Protein AF-A2DY83-F1 (afdb_monomer_lite)

Organism: Trichomonas vaginalis (strain ATCC PRA-98 / G3) (NCBI:txid412133)

Foldseek 3Di:
DPPVCVPDPDDPVQLLVCLLVLVVVSNCCCCVVVVHARDVVSCVVNVNVVSVVVNVVVVVVVVPD

pLDDT: mean 90.62, std 12.24, range [45.09, 98.56]

Structure (mmCIF, N/CA/C/O backbone):
data_AF-A2DY83-F1
#
_entry.id   AF-A2DY83-F1
#
loop_
_atom_site.group_PDB
_atom_site.id
_atom_site.type_symbol
_atom_site.label_atom_id
_atom_site.label_alt_id
_atom_site.label_comp_id
_atom_site.label_asym_id
_atom_site.label_entity_id
_atom_site.label_seq_id
_atom_site.pdbx_PDB_ins_code
_atom_site.Cartn_x
_atom_site.Cartn_y
_atom_site.Cartn_z
_atom_site.occupancy
_atom_site.B_iso_or_equiv
_atom_site.auth_seq_id
_atom_site.auth_comp_id
_atom_site.auth_asym_id
_atom_site.auth_atom_id
_atom_site.pdbx_PDB_model_num
ATOM 1 N N . MET A 1 1 ? 15.209 1.576 -2.836 1.00 63.12 1 MET A N 1
ATOM 2 C CA . MET A 1 1 ? 14.244 1.378 -3.943 1.00 63.12 1 MET A CA 1
ATOM 3 C C . MET A 1 1 ? 14.317 2.470 -5.016 1.00 63.12 1 MET A C 1
ATOM 5 O O . MET A 1 1 ? 13.615 2.355 -6.001 1.00 63.12 1 MET A O 1
ATOM 9 N N . SER A 1 2 ? 15.167 3.497 -4.882 1.00 73.00 2 SER A N 1
ATOM 10 C CA . SER A 1 2 ? 15.227 4.643 -5.806 1.00 73.00 2 SER A CA 1
ATOM 11 C C . SER A 1 2 ? 15.800 4.318 -7.190 1.00 73.00 2 SER A C 1
ATOM 13 O O . SER A 1 2 ? 15.288 4.808 -8.189 1.00 73.00 2 SER A O 1
ATOM 15 N N . GLU A 1 3 ? 16.833 3.476 -7.276 1.00 84.25 3 GLU A N 1
ATOM 16 C CA . GLU A 1 3 ? 17.514 3.206 -8.554 1.00 84.25 3 GLU A CA 1
ATOM 17 C C . GLU A 1 3 ? 16.661 2.390 -9.539 1.00 84.25 3 GLU A C 1
ATOM 19 O O . GLU A 1 3 ? 16.628 2.703 -10.726 1.00 84.25 3 GLU A O 1
ATOM 24 N N . CYS A 1 4 ? 15.903 1.394 -9.067 1.00 84.56 4 CYS A N 1
ATOM 25 C CA . CYS A 1 4 ? 15.001 0.612 -9.926 1.00 84.56 4 CYS A CA 1
ATOM 26 C C . CYS A 1 4 ? 13.852 1.463 -10.495 1.00 84.56 4 CYS A C 1
ATOM 28 O O . CYS A 1 4 ? 13.426 1.251 -11.629 1.00 84.56 4 CYS A O 1
ATOM 30 N N . LEU A 1 5 ? 13.382 2.450 -9.725 1.00 84.62 5 LEU A N 1
ATOM 31 C CA . LEU A 1 5 ? 12.262 3.321 -10.092 1.00 84.62 5 LEU A CA 1
ATOM 32 C C . LEU A 1 5 ? 12.607 4.324 -11.203 1.00 84.62 5 LEU A C 1
ATOM 34 O O . LEU A 1 5 ? 11.705 4.879 -11.823 1.00 84.62 5 LEU A O 1
ATOM 38 N N . LYS A 1 6 ? 13.897 4.519 -11.511 1.00 87.06 6 LYS A N 1
ATOM 39 C CA . LYS A 1 6 ? 14.334 5.320 -12.668 1.00 87.06 6 LYS A CA 1
ATOM 40 C C . LYS A 1 6 ? 13.948 4.680 -14.003 1.00 87.06 6 LYS A C 1
ATOM 42 O O . LYS A 1 6 ? 13.780 5.387 -14.991 1.00 87.06 6 LYS A O 1
ATOM 47 N N . TYR A 1 7 ? 13.812 3.354 -14.026 1.00 89.12 7 TYR A N 1
ATOM 48 C CA . TYR A 1 7 ? 13.559 2.574 -15.240 1.00 89.12 7 TYR A CA 1
ATOM 49 C C . TYR A 1 7 ? 12.213 1.844 -15.212 1.00 89.12 7 TYR A C 1
ATOM 51 O O . TYR A 1 7 ? 11.640 1.574 -16.267 1.00 89.12 7 TYR A O 1
ATOM 59 N N . HIS A 1 8 ? 11.686 1.543 -14.022 1.00 87.44 8 HIS A N 1
ATOM 60 C CA . HIS A 1 8 ? 10.434 0.813 -13.850 1.00 87.44 8 HIS A CA 1
ATOM 61 C C . HIS A 1 8 ? 9.409 1.643 -13.087 1.00 87.44 8 HIS A C 1
ATOM 63 O O . HIS A 1 8 ? 9.632 2.030 -11.941 1.00 87.44 8 HIS A O 1
ATOM 69 N N . LYS A 1 9 ? 8.251 1.867 -13.712 1.00 92.75 9 LYS A N 1
ATOM 70 C CA . LYS A 1 9 ? 7.101 2.461 -13.033 1.00 92.75 9 LYS A CA 1
ATOM 71 C C . LYS A 1 9 ? 6.443 1.405 -12.139 1.00 92.75 9 LYS A C 1
ATOM 73 O O . LYS A 1 9 ? 6.206 0.298 -12.629 1.00 92.75 9 LYS A O 1
ATOM 78 N N . PRO A 1 10 ? 6.143 1.721 -10.869 1.00 94.81 10 PRO A N 1
ATOM 79 C CA . PRO A 1 10 ? 5.304 0.875 -10.036 1.00 94.81 10 PRO A CA 1
ATOM 80 C C . PRO A 1 10 ? 3.985 0.541 -10.724 1.00 94.81 10 PRO A C 1
ATOM 82 O O . PRO A 1 10 ? 3.423 1.358 -11.453 1.00 94.81 10 PRO A O 1
ATOM 85 N N . ASP A 1 11 ? 3.501 -0.669 -10.479 1.00 95.12 11 ASP A N 1
ATOM 86 C CA . ASP A 1 11 ? 2.234 -1.170 -10.992 1.00 95.12 11 ASP A CA 1
ATOM 87 C C . ASP A 1 11 ? 1.416 -1.840 -9.871 1.00 95.12 11 ASP A C 1
ATOM 89 O O . ASP A 1 11 ? 1.793 -1.865 -8.693 1.00 95.12 11 ASP A O 1
ATOM 93 N N . LYS A 1 12 ? 0.269 -2.422 -10.232 1.00 96.56 12 LYS A N 1
ATOM 94 C CA . LYS A 1 12 ? -0.595 -3.139 -9.280 1.00 96.56 12 LYS A CA 1
ATOM 95 C C . LYS A 1 12 ? 0.114 -4.321 -8.606 1.00 96.56 12 LYS A C 1
ATOM 97 O O . LYS A 1 12 ? -0.244 -4.704 -7.493 1.00 96.56 12 LYS A O 1
ATOM 102 N N . LYS A 1 13 ? 1.121 -4.912 -9.258 1.00 96.25 13 LYS A N 1
ATOM 103 C CA . LYS A 1 13 ? 1.903 -6.017 -8.700 1.00 96.25 13 LYS A CA 1
ATOM 104 C C . LYS A 1 13 ? 2.854 -5.500 -7.619 1.00 96.25 13 LYS A C 1
ATOM 106 O O . LYS A 1 13 ? 2.965 -6.146 -6.578 1.00 96.25 13 LYS A O 1
ATOM 111 N N . CYS A 1 14 ? 3.459 -4.325 -7.812 1.00 95.94 14 CYS A N 1
ATOM 112 C CA . CYS A 1 14 ? 4.211 -3.627 -6.765 1.00 95.94 14 CYS A CA 1
ATOM 113 C C . CYS A 1 14 ? 3.341 -3.358 -5.531 1.00 95.94 14 CYS A C 1
ATOM 115 O O . CYS A 1 14 ? 3.769 -3.695 -4.430 1.00 95.94 14 CYS A O 1
ATOM 117 N N . MET A 1 15 ? 2.113 -2.851 -5.710 1.00 97.38 15 MET A N 1
ATOM 118 C CA . MET A 1 15 ? 1.174 -2.623 -4.599 1.00 97.38 15 MET A CA 1
ATOM 119 C C . MET A 1 15 ? 0.861 -3.921 -3.840 1.00 97.38 15 MET A C 1
ATOM 121 O O . MET A 1 15 ? 1.008 -3.986 -2.621 1.00 97.38 15 MET A O 1
ATOM 125 N N . LYS A 1 16 ? 0.517 -5.000 -4.556 1.00 98.25 16 LYS A N 1
ATOM 126 C CA . LYS A 1 16 ? 0.266 -6.316 -3.946 1.00 98.25 16 LYS A CA 1
ATOM 127 C C . LYS A 1 16 ? 1.445 -6.799 -3.099 1.00 98.25 16 LYS A C 1
ATOM 129 O O . LYS A 1 16 ? 1.234 -7.321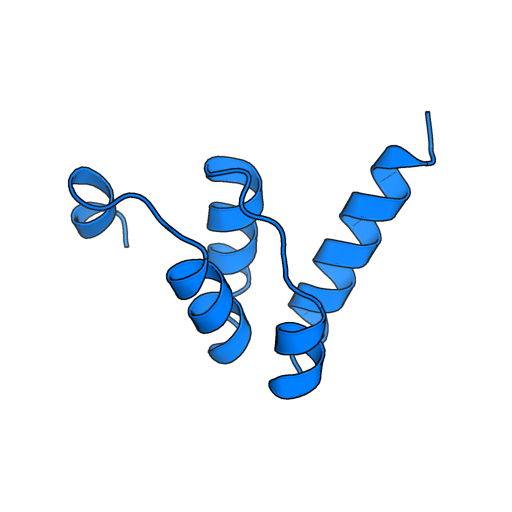 -2.007 1.00 98.25 16 LYS A O 1
ATOM 134 N N . TYR A 1 17 ? 2.672 -6.671 -3.606 1.00 97.44 17 TYR A N 1
ATOM 135 C CA . TYR A 1 17 ? 3.856 -7.084 -2.855 1.00 97.44 17 TYR A CA 1
ATOM 136 C C . TYR A 1 17 ? 4.122 -6.180 -1.656 1.00 97.44 17 TYR A C 1
ATOM 138 O O . TYR A 1 17 ? 4.432 -6.705 -0.595 1.00 97.44 17 TYR A O 1
ATOM 146 N N . ALA A 1 18 ? 3.935 -4.865 -1.786 1.00 97.56 18 ALA A N 1
ATOM 147 C CA . ALA A 1 18 ? 4.062 -3.929 -0.671 1.00 97.56 18 ALA A CA 1
ATOM 148 C C . ALA A 1 18 ? 3.115 -4.299 0.485 1.00 97.56 18 ALA A C 1
ATOM 150 O O . ALA A 1 18 ? 3.541 -4.370 1.640 1.00 97.56 18 ALA A O 1
ATOM 151 N N . ILE A 1 19 ? 1.858 -4.624 0.154 1.00 98.56 19 ILE A N 1
ATOM 152 C CA . ILE A 1 19 ? 0.855 -5.105 1.111 1.00 98.56 19 ILE A CA 1
ATOM 153 C C . ILE A 1 19 ? 1.288 -6.448 1.714 1.00 98.56 19 ILE A C 1
ATOM 155 O O . ILE A 1 19 ? 1.290 -6.590 2.934 1.00 98.56 19 ILE A O 1
ATOM 159 N N . MET A 1 20 ? 1.701 -7.412 0.883 1.00 98.50 20 MET A N 1
ATOM 160 C CA . MET A 1 20 ? 2.149 -8.738 1.330 1.00 98.50 20 MET A CA 1
ATOM 161 C C . MET A 1 20 ? 3.319 -8.663 2.316 1.00 98.50 20 MET A C 1
ATOM 163 O O . MET A 1 20 ? 3.354 -9.424 3.274 1.00 98.50 20 MET A O 1
ATOM 167 N N . THR A 1 21 ? 4.279 -7.767 2.086 1.00 98.19 21 THR A N 1
ATOM 168 C CA . THR A 1 21 ? 5.469 -7.630 2.936 1.00 98.19 21 THR A CA 1
ATOM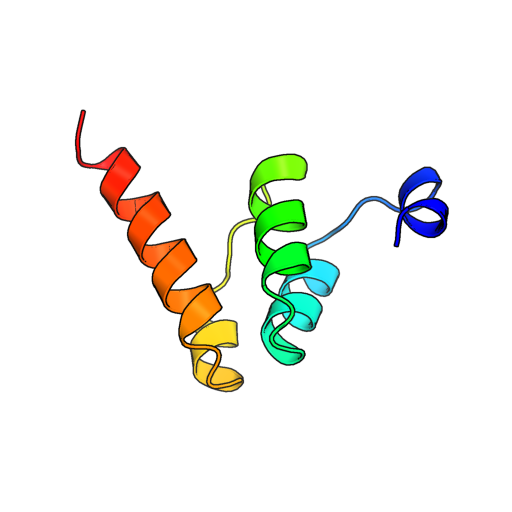 169 C C . THR A 1 21 ? 5.265 -6.693 4.120 1.00 98.19 21 THR A C 1
ATOM 171 O O . THR A 1 21 ? 6.228 -6.424 4.829 1.00 98.19 21 THR A O 1
ATOM 174 N N . HIS A 1 22 ? 4.058 -6.146 4.306 1.00 98.00 22 HIS A N 1
ATOM 175 C CA . HIS A 1 22 ? 3.762 -5.148 5.341 1.00 98.00 22 HIS A CA 1
ATOM 176 C C . HIS A 1 22 ? 4.675 -3.912 5.262 1.00 98.00 22 HIS A C 1
ATOM 178 O O . HIS A 1 22 ? 5.001 -3.288 6.267 1.00 98.00 22 HIS A O 1
ATOM 184 N N . ASN A 1 23 ? 5.095 -3.532 4.049 1.00 97.62 23 ASN A N 1
ATOM 185 C CA . ASN A 1 23 ? 5.950 -2.365 3.842 1.00 97.62 23 ASN A CA 1
ATOM 186 C C . ASN A 1 23 ? 5.083 -1.125 3.610 1.00 97.62 23 ASN A C 1
ATOM 188 O O . ASN A 1 23 ? 4.766 -0.777 2.472 1.00 97.62 23 ASN A O 1
ATOM 192 N N . ILE A 1 24 ? 4.677 -0.485 4.704 1.00 97.44 24 ILE A N 1
ATOM 193 C CA . ILE A 1 24 ? 3.744 0.645 4.679 1.00 97.44 24 ILE A CA 1
ATOM 194 C C . ILE A 1 24 ? 4.331 1.887 4.011 1.00 97.44 24 ILE A C 1
ATOM 196 O O . ILE A 1 24 ? 3.621 2.569 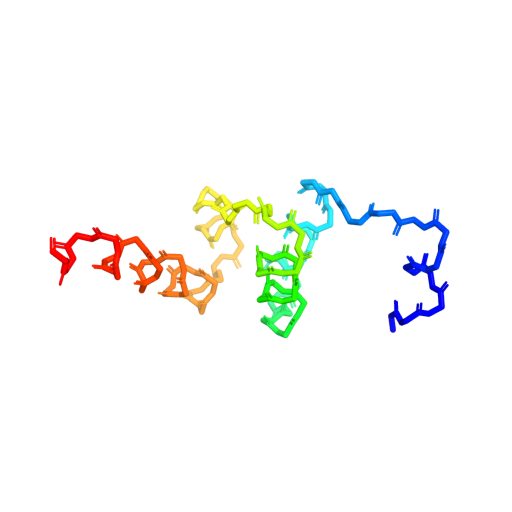3.269 1.00 97.44 24 ILE A O 1
ATOM 200 N N . ASP A 1 25 ? 5.630 2.129 4.169 1.00 96.69 25 ASP A N 1
ATOM 201 C CA . ASP A 1 25 ? 6.312 3.212 3.456 1.00 96.69 25 ASP A CA 1
ATOM 202 C C . ASP A 1 25 ? 6.186 3.018 1.941 1.00 96.69 25 ASP A C 1
ATOM 204 O O . ASP A 1 25 ? 5.916 3.959 1.198 1.00 96.69 25 ASP A O 1
ATOM 208 N N . PHE A 1 26 ? 6.310 1.774 1.464 1.00 95.88 26 PHE A N 1
ATOM 209 C CA . PHE A 1 26 ? 6.159 1.483 0.044 1.00 95.88 26 PHE A CA 1
ATOM 210 C C . PHE A 1 26 ? 4.693 1.469 -0.414 1.00 95.88 26 PHE A C 1
ATOM 212 O O . PHE A 1 26 ? 4.412 1.927 -1.519 1.00 95.88 26 PHE A O 1
ATOM 219 N N . VAL A 1 27 ? 3.750 1.018 0.422 1.00 97.06 27 VAL A N 1
ATOM 220 C CA . VAL A 1 27 ? 2.304 1.128 0.141 1.00 97.06 27 VAL A CA 1
ATOM 221 C C . VAL A 1 27 ? 1.916 2.591 -0.062 1.00 97.06 27 VAL A C 1
ATOM 223 O O . VAL A 1 27 ? 1.347 2.934 -1.096 1.00 97.06 27 VAL A O 1
ATOM 226 N N . THR A 1 28 ? 2.274 3.464 0.881 1.00 96.69 28 THR A N 1
ATOM 227 C CA . THR A 1 28 ? 1.948 4.896 0.816 1.00 96.69 28 THR A CA 1
ATOM 228 C C . THR A 1 28 ? 2.662 5.599 -0.336 1.00 96.69 28 THR A C 1
ATOM 230 O O . THR A 1 28 ? 2.046 6.404 -1.033 1.00 96.69 28 THR A O 1
ATOM 233 N N . PHE A 1 29 ? 3.923 5.242 -0.606 1.00 94.88 29 PHE A N 1
ATOM 234 C CA . PHE A 1 29 ? 4.668 5.727 -1.769 1.00 94.88 29 PHE A CA 1
ATOM 235 C C . PHE A 1 29 ? 3.968 5.387 -3.092 1.00 94.88 29 PHE A C 1
ATOM 237 O O . PHE A 1 29 ? 3.799 6.259 -3.942 1.00 94.88 29 PHE A O 1
ATOM 244 N N . VAL A 1 30 ? 3.550 4.131 -3.279 1.00 94.81 30 VAL A N 1
ATOM 245 C CA . VAL A 1 30 ? 2.900 3.679 -4.519 1.00 94.81 30 VAL A CA 1
ATOM 246 C C . VAL A 1 30 ? 1.497 4.277 -4.662 1.00 94.81 30 VAL A C 1
ATOM 248 O O . VAL A 1 30 ? 1.112 4.698 -5.750 1.00 94.81 30 VAL A O 1
ATOM 251 N N . MET A 1 31 ? 0.750 4.355 -3.567 1.00 95.19 31 MET A N 1
ATOM 252 C CA . MET A 1 31 ? -0.596 4.921 -3.527 1.00 95.19 31 MET A CA 1
ATOM 253 C C . MET A 1 31 ? -0.608 6.411 -3.870 1.00 95.19 31 MET A C 1
ATOM 255 O O . MET A 1 31 ? -1.287 6.814 -4.808 1.00 95.19 31 MET A O 1
ATOM 259 N N . ASN A 1 32 ? 0.183 7.220 -3.163 1.00 91.94 32 ASN A N 1
ATOM 260 C CA . ASN A 1 32 ? 0.179 8.674 -3.339 1.00 91.94 32 ASN A CA 1
ATOM 261 C C . ASN A 1 32 ? 1.018 9.121 -4.541 1.00 91.94 32 ASN A C 1
ATOM 263 O O . ASN A 1 32 ? 0.640 10.038 -5.258 1.00 91.94 32 ASN A O 1
ATOM 267 N N . GLY A 1 33 ? 2.175 8.491 -4.760 1.00 91.12 33 GLY A N 1
ATOM 268 C CA . GLY A 1 33 ? 3.120 8.900 -5.802 1.00 91.12 33 GLY A CA 1
ATOM 269 C C . GLY A 1 33 ? 2.790 8.368 -7.196 1.00 91.12 33 GLY A C 1
ATOM 270 O O . GLY A 1 33 ? 3.293 8.904 -8.183 1.00 91.12 33 GLY A O 1
ATOM 271 N N . HIS A 1 34 ? 1.978 7.312 -7.291 1.00 92.75 34 HIS A N 1
ATOM 272 C CA . HIS A 1 34 ? 1.632 6.673 -8.563 1.00 92.75 34 HIS A CA 1
ATOM 273 C C . HIS A 1 34 ? 0.125 6.450 -8.759 1.00 92.75 34 HIS A C 1
ATOM 275 O O . HIS A 1 34 ? -0.250 5.839 -9.757 1.00 92.75 34 HIS A O 1
ATOM 281 N N . GLU A 1 35 ? -0.721 6.940 -7.842 1.00 94.19 35 GLU A N 1
ATOM 282 C CA . GLU A 1 35 ? -2.193 6.860 -7.902 1.00 94.19 35 GLU A CA 1
ATOM 283 C C . GLU A 1 35 ? -2.721 5.421 -8.052 1.00 94.19 35 GLU A C 1
ATOM 285 O O . GLU A 1 35 ? -3.770 5.162 -8.645 1.00 94.19 35 GLU A O 1
ATOM 290 N N . ILE A 1 36 ? -1.974 4.444 -7.527 1.00 96.25 36 ILE A N 1
ATOM 291 C CA . ILE A 1 36 ? -2.366 3.036 -7.577 1.00 96.25 36 ILE A CA 1
ATOM 292 C C . ILE A 1 36 ? -3.142 2.718 -6.298 1.00 96.25 36 ILE A C 1
ATOM 294 O O . ILE A 1 36 ? -2.552 2.742 -5.219 1.00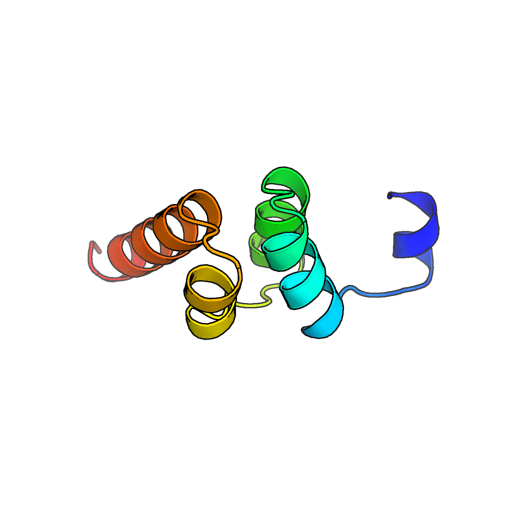 96.25 36 ILE A O 1
ATOM 298 N N . PRO A 1 37 ? -4.437 2.378 -6.387 1.00 95.38 37 PRO A N 1
ATOM 299 C CA . PRO A 1 37 ? -5.253 2.161 -5.204 1.00 95.38 37 PRO A CA 1
ATOM 300 C C . PRO A 1 37 ? -4.817 0.909 -4.441 1.00 95.38 37 PRO A C 1
ATOM 302 O O . PRO A 1 37 ? -4.381 -0.090 -5.025 1.00 95.38 37 PRO A O 1
ATOM 305 N N . ILE A 1 38 ? -4.985 0.962 -3.122 1.00 97.06 38 ILE A N 1
ATOM 306 C CA . ILE A 1 38 ? -4.863 -0.204 -2.249 1.00 97.06 38 ILE A CA 1
ATOM 307 C C . ILE A 1 38 ? -6.029 -1.154 -2.541 1.00 97.06 38 ILE A C 1
ATOM 309 O O . ILE A 1 38 ? -7.189 -0.750 -2.559 1.00 97.06 38 ILE A O 1
ATOM 313 N N . ASP A 1 39 ? -5.719 -2.431 -2.752 1.00 95.94 39 ASP A N 1
ATOM 314 C CA . ASP A 1 39 ? -6.723 -3.484 -2.890 1.00 95.94 39 ASP A CA 1
ATOM 315 C C . ASP A 1 39 ? -6.944 -4.160 -1.530 1.00 95.94 39 ASP A C 1
ATOM 317 O O . ASP A 1 39 ? -6.089 -4.900 -1.027 1.00 95.94 39 ASP A O 1
ATOM 321 N N . VAL A 1 40 ? -8.117 -3.907 -0.946 1.00 96.38 40 VAL A N 1
ATOM 322 C CA . VAL A 1 40 ? -8.543 -4.425 0.363 1.00 96.38 40 VAL A CA 1
ATOM 323 C C . VAL A 1 40 ? -8.506 -5.951 0.423 1.00 96.38 40 VAL A C 1
ATOM 325 O O . VAL A 1 40 ? -8.209 -6.512 1.480 1.00 96.38 40 VAL A O 1
ATOM 328 N N . HIS A 1 41 ? -8.732 -6.645 -0.699 1.00 97.69 41 HIS A N 1
ATOM 329 C CA . HIS A 1 41 ? -8.646 -8.102 -0.729 1.00 97.69 41 HIS A CA 1
ATOM 330 C C . HIS A 1 41 ? -7.234 -8.582 -0.371 1.00 97.69 41 HIS A C 1
ATOM 332 O O . HIS A 1 41 ? -7.084 -9.576 0.340 1.00 97.69 41 HIS A O 1
ATOM 338 N N . TYR A 1 42 ? -6.191 -7.865 -0.806 1.00 98.38 42 TYR A N 1
ATOM 339 C CA . TYR A 1 42 ? -4.820 -8.187 -0.415 1.00 98.38 42 TYR A CA 1
ATOM 340 C C . TYR A 1 42 ? -4.522 -7.818 1.035 1.00 98.38 42 TYR A C 1
ATOM 342 O O . TYR A 1 42 ? -3.799 -8.568 1.686 1.00 98.38 42 TYR A O 1
ATOM 350 N N . CYS A 1 43 ? -5.089 -6.729 1.560 1.00 98.25 43 CYS A N 1
ATOM 351 C CA . CYS A 1 43 ? -4.920 -6.383 2.972 1.00 98.25 43 CYS A CA 1
ATOM 352 C C . CYS A 1 43 ? -5.461 -7.494 3.878 1.00 98.25 43 CYS A C 1
ATOM 354 O O . CYS A 1 43 ? -4.753 -7.939 4.775 1.00 98.25 43 CYS A O 1
ATOM 356 N N . ILE A 1 44 ? -6.664 -8.001 3.584 1.00 97.56 44 ILE A N 1
ATOM 357 C CA . ILE A 1 44 ? -7.278 -9.114 4.322 1.00 97.56 44 ILE A CA 1
ATOM 358 C C . ILE A 1 44 ? -6.465 -10.397 4.129 1.00 97.56 44 ILE A C 1
ATOM 360 O O . ILE A 1 44 ? -6.130 -11.070 5.093 1.00 97.56 44 ILE A O 1
ATOM 364 N N . LYS A 1 45 ? -6.108 -10.735 2.884 1.00 98.56 45 LYS A N 1
ATOM 365 C CA . LYS A 1 45 ? -5.382 -11.975 2.569 1.00 98.56 45 LYS A CA 1
ATOM 366 C C . LYS A 1 45 ? -4.025 -12.087 3.270 1.00 98.56 45 LYS A C 1
ATOM 368 O O . LYS A 1 45 ? -3.565 -13.201 3.506 1.00 98.56 45 LYS A O 1
ATOM 373 N N . TYR A 1 46 ? -3.361 -10.959 3.503 1.00 98.44 46 TYR A N 1
ATOM 374 C CA . TYR A 1 46 ? -2.037 -10.910 4.117 1.00 98.44 46 TYR A CA 1
ATOM 375 C C . TYR A 1 46 ? -2.065 -10.370 5.550 1.00 98.44 46 TYR A C 1
ATOM 377 O O . TYR A 1 46 ? -1.000 -10.057 6.074 1.00 98.44 46 TYR A O 1
ATOM 385 N N . ASP A 1 47 ? -3.244 -10.235 6.166 1.00 98.31 47 ASP A N 1
ATOM 386 C CA . ASP A 1 47 ? -3.436 -9.685 7.515 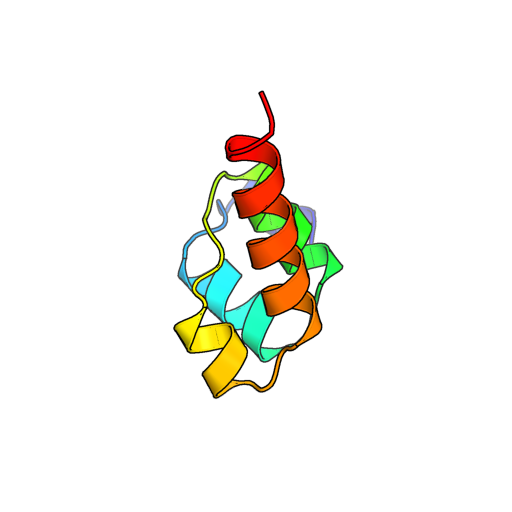1.00 98.31 47 ASP A CA 1
ATOM 387 C C . ASP A 1 47 ? -2.740 -8.325 7.731 1.00 98.31 47 ASP A C 1
ATOM 389 O O . ASP A 1 47 ? -2.268 -7.992 8.819 1.00 98.31 47 ASP A O 1
ATOM 393 N N . ASN A 1 48 ? -2.659 -7.509 6.675 1.00 98.25 48 ASN A N 1
ATOM 394 C CA . ASN A 1 48 ? -2.039 -6.191 6.718 1.00 98.25 48 ASN A CA 1
ATOM 395 C C . ASN A 1 48 ? -3.063 -5.131 7.140 1.00 98.25 48 ASN A C 1
ATOM 397 O O . ASN A 1 48 ? -3.642 -4.409 6.323 1.00 98.25 48 ASN A O 1
ATOM 401 N N . ILE A 1 49 ? -3.272 -5.054 8.452 1.00 98.00 49 ILE A N 1
ATOM 402 C CA . ILE A 1 49 ? -4.219 -4.131 9.087 1.00 98.00 49 ILE A CA 1
ATOM 403 C C . ILE A 1 49 ? -3.820 -2.670 8.841 1.00 98.00 49 ILE A C 1
ATOM 405 O O . ILE A 1 49 ? -4.684 -1.824 8.639 1.00 98.00 49 ILE A O 1
ATOM 409 N N . GLN A 1 50 ? -2.525 -2.353 8.803 1.00 98.19 50 GLN A N 1
ATOM 410 C CA . GLN A 1 50 ? -2.064 -0.977 8.594 1.00 98.19 50 GLN A CA 1
ATOM 411 C C . GLN A 1 50 ? -2.397 -0.467 7.186 1.00 98.19 50 GLN A C 1
ATOM 413 O O . GLN A 1 50 ? -2.924 0.634 7.047 1.00 98.19 50 GLN A O 1
ATOM 418 N N . ALA A 1 51 ? -2.170 -1.276 6.146 1.00 97.81 51 ALA A N 1
ATOM 419 C CA . ALA A 1 51 ? -2.565 -0.920 4.782 1.00 97.81 51 ALA A CA 1
ATOM 420 C C . ALA A 1 51 ? -4.092 -0.798 4.640 1.00 97.81 51 ALA A C 1
ATOM 422 O O . ALA A 1 51 ? -4.575 0.064 3.910 1.00 97.81 51 ALA A O 1
ATOM 423 N N . PHE A 1 52 ? -4.858 -1.626 5.360 1.00 97.62 52 PHE A N 1
ATOM 424 C CA . PHE A 1 52 ? -6.314 -1.492 5.429 1.00 97.62 52 PHE A CA 1
ATOM 425 C C . PHE A 1 52 ? -6.748 -0.160 6.059 1.00 97.62 52 PHE A C 1
ATOM 427 O O . PHE A 1 52 ? -7.598 0.524 5.498 1.00 97.62 52 PHE A O 1
ATOM 434 N N . LEU A 1 53 ? -6.144 0.233 7.186 1.00 97.00 53 LEU A N 1
ATOM 435 C CA . LEU A 1 53 ? -6.459 1.497 7.856 1.00 97.00 53 LEU A CA 1
ATOM 436 C C . LEU A 1 53 ? -6.115 2.709 6.988 1.00 97.00 53 LEU A C 1
ATOM 438 O O . LEU A 1 53 ? -6.904 3.641 6.929 1.00 97.00 53 LEU A O 1
ATOM 442 N N . ILE A 1 54 ? -4.993 2.669 6.268 1.00 95.56 54 ILE A N 1
ATOM 443 C CA . ILE A 1 54 ? -4.623 3.724 5.314 1.00 95.56 54 ILE A CA 1
ATOM 444 C C . ILE A 1 54 ? -5.660 3.844 4.198 1.00 95.56 54 ILE A C 1
ATOM 446 O O . ILE A 1 54 ? -6.075 4.949 3.868 1.00 95.56 54 ILE A O 1
ATOM 450 N N . HIS A 1 55 ? -6.097 2.719 3.626 1.00 95.00 55 HIS A N 1
ATOM 451 C CA . HIS A 1 55 ? -7.152 2.734 2.614 1.00 95.00 55 HIS A CA 1
ATOM 452 C C . HIS A 1 55 ? -8.448 3.351 3.156 1.00 95.00 55 HIS A C 1
ATOM 454 O O . HIS A 1 55 ? -9.045 4.188 2.488 1.00 95.00 55 HIS A O 1
ATOM 460 N N . TYR A 1 56 ? -8.852 2.959 4.368 1.00 93.50 56 TYR A N 1
ATOM 461 C CA . TYR A 1 56 ? -10.053 3.472 5.025 1.00 93.50 56 TYR A CA 1
ATOM 462 C C . TYR A 1 56 ? -9.979 4.985 5.275 1.00 93.50 56 TYR A C 1
ATOM 464 O O . TYR A 1 56 ? -10.925 5.706 4.968 1.00 93.50 56 TYR A O 1
ATOM 472 N N . ASP A 1 57 ? -8.846 5.468 5.786 1.00 91.12 57 ASP A N 1
ATOM 473 C CA . ASP A 1 57 ? -8.599 6.891 6.041 1.00 91.12 57 ASP A CA 1
ATOM 474 C C . ASP A 1 57 ? -8.717 7.715 4.748 1.00 91.12 57 ASP A C 1
ATOM 476 O O . ASP A 1 57 ? -9.490 8.667 4.681 1.00 91.12 57 ASP A O 1
ATOM 480 N N . GLN A 1 58 ? -8.084 7.250 3.664 1.00 83.25 58 GLN A N 1
ATOM 481 C CA . GLN A 1 58 ? -8.183 7.899 2.354 1.00 83.25 58 GLN A CA 1
ATOM 482 C C . GLN A 1 58 ? -9.604 7.959 1.789 1.00 83.25 58 GLN A C 1
ATOM 484 O O . GLN A 1 58 ? -9.959 8.934 1.132 1.00 83.25 58 GLN A O 1
ATOM 489 N N . THR A 1 59 ? -10.413 6.915 1.981 1.00 80.12 59 THR A N 1
ATOM 490 C CA . THR A 1 59 ? -11.797 6.917 1.486 1.00 80.12 59 THR A CA 1
ATOM 491 C C . THR A 1 59 ? -12.700 7.849 2.287 1.00 80.12 59 THR A C 1
ATOM 493 O O . THR A 1 59 ? -13.614 8.432 1.713 1.00 80.12 59 THR A O 1
ATOM 496 N N . ASN A 1 60 ? -12.422 8.041 3.578 1.00 74.00 60 ASN A N 1
ATOM 497 C CA . ASN A 1 60 ? -13.206 8.943 4.424 1.00 74.00 60 ASN A CA 1
ATOM 498 C C . ASN A 1 60 ? -12.848 10.416 4.206 1.00 74.00 60 ASN A C 1
ATOM 500 O O . ASN A 1 60 ? -13.730 11.265 4.306 1.00 74.00 60 ASN A O 1
ATOM 504 N N . ASP A 1 61 ? -11.601 10.724 3.838 1.00 60.97 61 ASP A N 1
ATOM 505 C CA . ASP A 1 61 ? -11.207 12.081 3.431 1.00 60.97 61 ASP A CA 1
ATOM 506 C C . ASP A 1 61 ? -11.976 12.567 2.185 1.00 60.97 61 ASP A C 1
ATOM 508 O O . ASP A 1 61 ? -12.181 13.767 2.012 1.00 60.97 61 ASP A O 1
ATOM 512 N N . ILE A 1 62 ? -12.455 11.652 1.332 1.00 58.09 62 ILE A N 1
ATOM 513 C CA . ILE A 1 62 ? -13.258 11.985 0.140 1.00 58.09 62 ILE A CA 1
ATOM 514 C C . ILE A 1 62 ? -14.729 12.271 0.503 1.00 58.09 62 ILE A C 1
ATOM 516 O O . ILE A 1 62 ? -15.397 13.021 -0.204 1.00 58.09 62 ILE A O 1
ATOM 520 N N . GLU A 1 63 ? -15.245 11.713 1.603 1.00 58.62 63 GLU A N 1
ATOM 521 C CA . GLU A 1 63 ? -16.631 11.929 2.055 1.00 58.62 63 GLU A CA 1
ATOM 522 C C . GLU A 1 63 ? -16.790 13.164 2.969 1.00 58.62 63 GLU A C 1
ATOM 524 O O . GLU A 1 63 ? -17.911 13.562 3.284 1.00 58.62 63 GLU A O 1
ATOM 529 N N . GLY A 1 64 ? -15.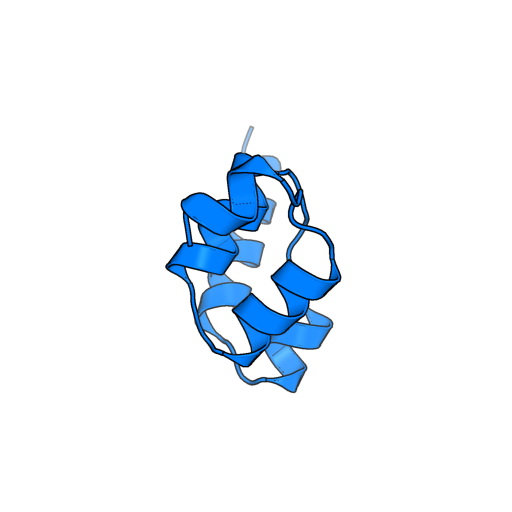683 13.793 3.380 1.00 55.34 64 GLY A N 1
ATOM 530 C CA . GLY A 1 64 ? -15.646 14.903 4.338 1.00 55.34 64 GLY A CA 1
ATOM 531 C C . GLY A 1 64 ? -15.620 16.330 3.766 1.00 55.34 64 GLY A C 1
ATOM 532 O O . GLY A 1 64 ? -15.275 17.243 4.518 1.00 55.34 64 GLY A O 1
ATOM 533 N N . SER A 1 65 ? -15.947 16.550 2.483 1.00 45.09 65 SER A N 1
ATOM 534 C CA . SER A 1 65 ? -15.921 17.878 1.823 1.00 45.09 65 SER A CA 1
ATOM 535 C C . SER A 1 65 ? -17.289 18.398 1.394 1.00 45.09 65 SER A C 1
ATOM 537 O O . SER A 1 65 ? -17.976 17.652 0.659 1.00 45.09 65 SER A O 1
#

Sequence (65 aa):
MSECLKYHKPDKKCMKYAIMTHNIDFVTFVMNGHEIPIDVHYCIKYDNIQAFLIHYDQTNDIEGS

Radius of gyration: 12.0 Å; chains: 1; bounding box: 34×30×24 Å

InterPro domains:
  IPR020683 Domain of unknown function DUF3447 [PF11929] (1-54)
  IPR036770 Ankyrin repeat-containing domain superfamily [SSF48403] (3-63)

Secondary structure (DSSP, 8-state):
-HHHHTT----HHHHHHHHHTT-HHHHHHHHHHH-----HHHHHHTT-HHHHHHHHHHHHHHH--